Protein AF-A0AAW4BL07-F1 (afdb_monomer_lite)

Radius of gyration: 27.29 Å; chains: 1; bounding box: 85×37×65 Å

Secondary structure (DSSP, 8-state):
-HHHHHHHHSS----GGGS--TTS-HHHHHHS-HHHHHTS-GGG-SS-SSEEEEEE--HHHHHHHHHHHHHHHIIIIIHHHHHHHHHHHHHHSTTTTTTTHHHHHHHIIIIIHHHHHHHHHHHHHHTTSS---TTTS-EEEEEEETTTTEEEEE-TTS-EEEEEE----------

pLDDT: mean 76.85, std 15.96, range [34.69, 96.38]

Structure (mmCIF, N/CA/C/O backbone):
data_AF-A0AAW4BL07-F1
#
_entry.id   AF-A0AAW4BL07-F1
#
loop_
_atom_site.group_PDB
_atom_site.id
_atom_site.type_symbol
_atom_site.label_atom_id
_atom_site.label_alt_id
_atom_site.label_comp_id
_atom_site.label_asym_id
_atom_site.label_entity_id
_atom_site.label_seq_id
_atom_site.pdbx_PDB_ins_code
_atom_site.Cartn_x
_atom_site.Cartn_y
_atom_site.Cartn_z
_atom_site.occupancy
_atom_site.B_iso_or_equiv
_atom_site.auth_seq_id
_atom_site.auth_comp_id
_atom_site.auth_asym_id
_atom_site.auth_atom_id
_atom_site.pdbx_PDB_model_num
ATOM 1 N N . ALA A 1 1 ? -59.805 -0.398 6.694 1.00 49.31 1 ALA A N 1
ATOM 2 C CA . ALA A 1 1 ? -59.066 0.537 7.578 1.00 49.31 1 ALA A CA 1
ATOM 3 C C . ALA A 1 1 ? -57.984 -0.134 8.448 1.00 49.31 1 ALA A C 1
ATOM 5 O O . ALA A 1 1 ? -56.933 0.465 8.636 1.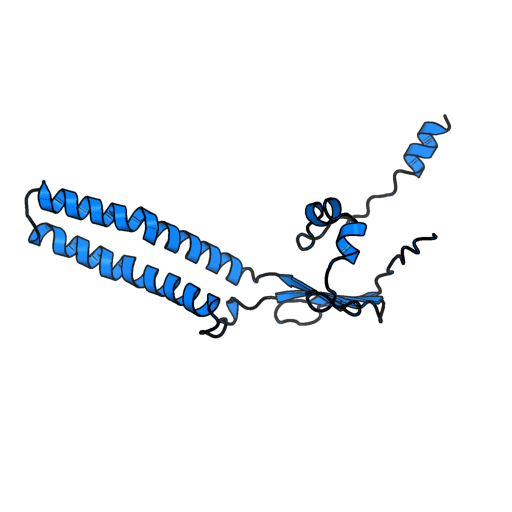00 49.31 1 ALA A O 1
ATOM 6 N N . GLN A 1 2 ? -58.172 -1.371 8.937 1.00 50.84 2 GLN A N 1
ATOM 7 C CA . GLN A 1 2 ? -57.217 -2.046 9.844 1.00 50.84 2 GLN A CA 1
ATOM 8 C C . GLN A 1 2 ? -55.817 -2.323 9.249 1.00 50.84 2 GLN A C 1
ATOM 10 O O . GLN A 1 2 ? -54.833 -2.326 9.982 1.00 50.84 2 GLN A O 1
ATOM 15 N N . GLY A 1 3 ? -55.691 -2.494 7.927 1.00 63.78 3 GLY A N 1
ATOM 16 C CA . GLY A 1 3 ? -54.396 -2.748 7.277 1.00 63.78 3 GLY A CA 1
ATOM 17 C C . GLY A 1 3 ? -53.457 -1.536 7.218 1.00 63.78 3 GLY A C 1
ATOM 18 O O . GLY A 1 3 ? -52.245 -1.703 7.289 1.00 63.78 3 GLY A O 1
ATOM 19 N N . PHE A 1 4 ? -53.995 -0.314 7.133 1.00 69.25 4 PHE A N 1
ATOM 20 C CA . PHE A 1 4 ? -53.183 0.907 7.050 1.00 69.25 4 PHE A CA 1
ATOM 21 C C . PHE A 1 4 ? -52.610 1.288 8.418 1.00 69.25 4 PHE A C 1
ATOM 23 O O . PHE A 1 4 ? -51.409 1.502 8.542 1.00 69.25 4 PHE A O 1
ATOM 30 N N . LEU A 1 5 ? -53.447 1.257 9.461 1.00 61.22 5 LEU A N 1
ATOM 31 C CA . LEU A 1 5 ? -53.020 1.471 10.847 1.00 61.22 5 LEU A CA 1
ATOM 32 C C . LEU A 1 5 ? -51.989 0.434 11.291 1.00 61.22 5 LEU A C 1
ATOM 34 O O . LEU A 1 5 ? -50.969 0.806 11.860 1.00 61.22 5 LEU A O 1
ATOM 38 N N . ARG A 1 6 ? -52.187 -0.848 10.948 1.00 56.72 6 ARG A N 1
ATOM 39 C CA . ARG A 1 6 ? -51.202 -1.897 11.240 1.00 56.72 6 ARG A CA 1
ATOM 40 C C . ARG A 1 6 ? -49.870 -1.636 10.537 1.00 56.72 6 ARG A C 1
ATOM 42 O O . ARG A 1 6 ? -48.842 -1.774 11.176 1.00 56.72 6 ARG A O 1
ATOM 49 N N . ARG A 1 7 ? -49.879 -1.185 9.275 1.00 56.66 7 ARG A N 1
ATOM 50 C CA . ARG A 1 7 ? -48.668 -0.889 8.483 1.00 56.66 7 ARG A CA 1
ATOM 51 C C . ARG A 1 7 ? -47.911 0.355 8.961 1.00 56.66 7 ARG A C 1
ATOM 53 O O . ARG A 1 7 ? -46.697 0.413 8.790 1.00 56.66 7 ARG A O 1
ATOM 60 N N . VAL A 1 8 ? -48.613 1.326 9.546 1.00 60.56 8 VAL A N 1
ATOM 61 C CA . VAL A 1 8 ? -48.024 2.513 10.190 1.00 60.56 8 VAL A CA 1
ATOM 62 C C . VAL A 1 8 ? -47.471 2.160 11.574 1.00 60.56 8 VAL A C 1
ATOM 64 O O . VAL A 1 8 ? -46.362 2.571 11.890 1.00 60.56 8 VAL A O 1
ATOM 67 N N . LEU A 1 9 ? -48.175 1.329 12.350 1.00 59.66 9 LEU A N 1
ATOM 68 C CA . LEU A 1 9 ? -47.729 0.848 13.666 1.00 59.66 9 LEU A CA 1
ATOM 69 C C . LEU A 1 9 ? -46.548 -0.133 13.581 1.00 59.66 9 LEU A C 1
ATOM 71 O O . LEU A 1 9 ? -45.680 -0.114 14.445 1.00 59.66 9 LEU A O 1
ATOM 75 N N . THR A 1 10 ? -46.469 -0.962 12.534 1.00 53.03 10 THR A N 1
ATOM 76 C CA . THR A 1 10 ? -45.312 -1.847 12.285 1.00 53.03 10 THR A CA 1
ATOM 77 C C . THR A 1 10 ? -44.161 -1.150 11.569 1.00 53.03 10 THR A C 1
ATOM 79 O O . THR A 1 10 ? -43.091 -1.740 11.430 1.00 53.03 10 THR A O 1
ATOM 82 N N . LYS A 1 11 ? -44.345 0.087 11.087 1.00 49.84 11 LYS A N 1
ATOM 83 C CA . LYS A 1 11 ? -43.234 0.904 10.588 1.00 49.84 11 LYS A CA 1
ATOM 84 C C . LYS A 1 11 ? -42.496 1.463 11.803 1.00 49.84 11 LYS A C 1
ATOM 86 O O . LYS A 1 11 ? -42.641 2.627 12.163 1.00 49.84 11 LYS A O 1
ATOM 91 N N . GLY A 1 12 ? -41.742 0.583 12.460 1.00 55.00 12 GLY A N 1
ATOM 92 C CA . GLY A 1 12 ? -40.836 0.956 13.534 1.00 55.00 12 GLY A CA 1
ATOM 93 C C . GLY A 1 12 ? -39.956 2.115 13.078 1.00 55.00 12 GLY A C 1
ATOM 94 O O . GLY A 1 12 ? -39.506 2.158 11.928 1.00 55.00 12 GLY A O 1
ATOM 95 N N . GLN A 1 13 ? -39.759 3.087 13.965 1.00 49.84 13 GLN A N 1
ATOM 96 C CA . GLN A 1 13 ? -38.826 4.173 13.720 1.00 49.84 13 GLN A CA 1
ATOM 97 C C . GLN A 1 13 ? -37.448 3.550 13.491 1.00 49.84 13 GLN A C 1
ATOM 99 O O . GLN A 1 13 ? -36.905 2.890 14.374 1.00 49.84 13 GLN A O 1
ATOM 104 N N . VAL A 1 14 ? -36.899 3.718 12.285 1.00 49.03 14 VAL A N 1
ATOM 105 C CA . VAL A 1 14 ? -35.514 3.330 12.023 1.00 49.03 14 VAL A CA 1
ATOM 106 C C . VAL A 1 14 ? -34.665 4.308 12.805 1.00 49.03 14 VAL A C 1
ATOM 108 O O . VAL A 1 14 ? -34.575 5.490 12.464 1.00 49.03 14 VAL A O 1
ATOM 111 N N . PHE A 1 15 ? -34.115 3.830 13.908 1.00 45.19 15 PHE A N 1
ATOM 112 C CA . PHE A 1 15 ? -33.282 4.659 14.739 1.00 45.19 15 PHE A CA 1
ATOM 113 C C . PHE A 1 15 ? -32.023 5.074 13.960 1.00 45.19 15 PHE A C 1
ATOM 115 O O . PHE A 1 15 ? -31.497 4.315 13.145 1.00 45.19 15 PHE A O 1
ATOM 122 N N . PRO A 1 16 ? -31.485 6.279 14.194 1.00 44.44 16 PRO A N 1
ATOM 123 C CA . PRO A 1 16 ? -30.295 6.751 13.485 1.00 44.44 16 PRO A CA 1
ATOM 124 C C . PRO A 1 16 ? -29.053 5.873 13.733 1.00 44.44 16 PRO A C 1
ATOM 126 O O . PRO A 1 16 ? -28.113 5.904 12.943 1.00 44.44 16 PRO A O 1
ATOM 129 N N . PHE A 1 17 ? -29.070 5.052 14.788 1.00 47.78 17 PHE A N 1
ATOM 130 C CA . PHE A 1 17 ? -28.050 4.055 15.117 1.00 47.78 17 PHE A CA 1
ATOM 131 C C . PHE A 1 17 ? -28.234 2.698 14.413 1.00 47.78 17 PHE A C 1
ATOM 133 O O . PHE A 1 17 ? -27.407 1.811 14.580 1.00 47.78 17 PHE A O 1
ATOM 140 N N . THR A 1 18 ? -29.276 2.522 13.593 1.00 43.69 18 THR A N 1
ATOM 141 C CA . THR A 1 18 ? -29.490 1.302 12.790 1.00 43.69 18 THR A CA 1
ATOM 142 C C . THR A 1 18 ? -28.662 1.293 11.496 1.00 43.69 18 THR A C 1
ATOM 144 O O . THR A 1 18 ? -28.687 0.317 10.748 1.00 43.69 18 THR A O 1
ATOM 147 N N . LYS A 1 19 ? -27.908 2.362 11.198 1.00 48.00 19 LYS A N 1
ATOM 148 C CA . LYS A 1 19 ? -26.919 2.321 10.115 1.00 48.00 19 LYS A CA 1
ATOM 149 C C . LYS A 1 19 ? -25.791 1.384 10.528 1.00 48.00 19 LYS A C 1
ATOM 151 O O . LYS A 1 19 ? -25.047 1.687 11.456 1.00 48.00 19 LYS A O 1
ATOM 156 N N . ALA A 1 20 ? -25.678 0.260 9.823 1.00 51.69 20 ALA A N 1
ATOM 157 C CA . ALA A 1 20 ? -24.537 -0.627 9.960 1.00 51.69 20 ALA A CA 1
ATOM 158 C C . ALA A 1 20 ? -23.250 0.181 9.787 1.00 51.69 20 ALA A C 1
ATOM 160 O O . ALA A 1 20 ? -23.104 0.958 8.840 1.00 51.69 20 ALA A O 1
ATOM 161 N N . ASN A 1 21 ? -22.359 0.033 10.759 1.00 53.25 21 ASN A N 1
ATOM 162 C CA . ASN A 1 21 ? -21.046 0.643 10.716 1.00 53.25 21 ASN A CA 1
ATOM 163 C C . ASN A 1 21 ? -20.250 -0.008 9.571 1.00 53.25 21 ASN A C 1
ATOM 165 O O . ASN A 1 21 ? -20.433 -1.196 9.302 1.00 53.25 21 ASN A O 1
ATOM 169 N N . GLU A 1 22 ? -19.360 0.739 8.913 1.00 58.47 22 GLU A N 1
ATOM 170 C CA . GLU A 1 22 ? -18.568 0.269 7.751 1.00 58.47 22 GLU A CA 1
ATOM 171 C C . GLU A 1 22 ? -17.699 -0.972 8.050 1.00 58.47 22 GLU A C 1
ATOM 173 O O . GLU A 1 22 ? -17.099 -1.558 7.155 1.00 58.47 22 GLU A O 1
ATOM 178 N N . THR A 1 23 ? -17.625 -1.373 9.318 1.00 58.78 23 THR A N 1
ATOM 179 C CA . THR A 1 23 ? -16.810 -2.468 9.839 1.00 58.78 23 THR A CA 1
ATOM 180 C C . THR A 1 23 ? 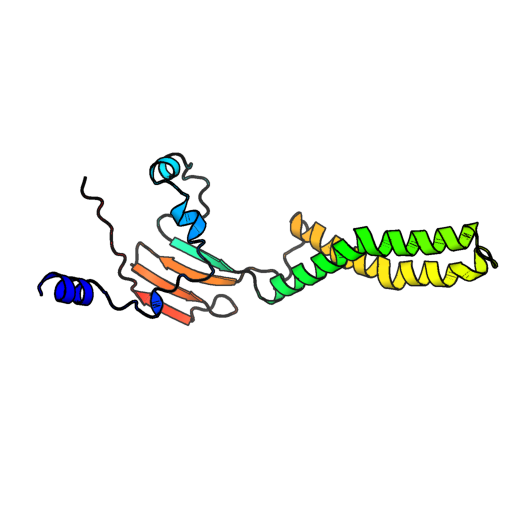-17.444 -3.851 9.692 1.00 58.78 23 THR A C 1
ATOM 182 O O . THR A 1 23 ? -16.715 -4.835 9.774 1.00 58.78 23 THR A O 1
ATOM 185 N N . ILE A 1 24 ? -18.764 -3.958 9.486 1.00 61.72 24 ILE A N 1
ATOM 186 C CA . ILE A 1 24 ? -19.458 -5.251 9.349 1.00 61.72 24 ILE A CA 1
ATOM 187 C C . ILE A 1 24 ? -20.086 -5.340 7.959 1.00 61.72 24 ILE A C 1
ATOM 189 O O . ILE A 1 24 ? -21.000 -4.586 7.616 1.00 61.72 24 ILE A O 1
ATOM 193 N N . SER A 1 25 ? -19.619 -6.293 7.154 1.00 56.78 25 SER A N 1
ATOM 194 C CA . SER A 1 25 ? -20.178 -6.563 5.834 1.00 56.78 25 SER A CA 1
ATOM 195 C C . SER A 1 25 ? -21.561 -7.210 5.959 1.00 56.78 25 SER A C 1
ATOM 197 O O . SER A 1 25 ? -21.708 -8.419 6.120 1.00 56.78 25 SER A O 1
ATOM 199 N N . LEU A 1 26 ? -22.610 -6.396 5.819 1.00 63.31 26 LEU A N 1
ATOM 200 C CA . LEU A 1 26 ? -23.998 -6.879 5.774 1.00 63.31 26 LEU A CA 1
ATOM 201 C C . LEU A 1 26 ? -24.252 -7.889 4.644 1.00 63.31 26 LEU A C 1
ATOM 203 O O . LEU A 1 26 ? -25.147 -8.718 4.764 1.00 63.31 26 LEU A O 1
ATOM 207 N N . ALA A 1 27 ? -23.490 -7.805 3.548 1.00 61.44 27 ALA A N 1
ATOM 208 C CA . ALA A 1 27 ? -23.560 -8.767 2.450 1.00 61.44 27 ALA A CA 1
ATOM 209 C C . ALA A 1 27 ? -23.099 -10.156 2.904 1.00 61.44 27 ALA A C 1
ATOM 211 O O . ALA A 1 27 ? -23.827 -11.125 2.732 1.00 61.44 27 ALA A O 1
ATOM 212 N N . LEU A 1 28 ? -21.959 -10.222 3.597 1.00 64.44 28 LEU A N 1
ATOM 213 C CA . LEU A 1 28 ? -21.436 -11.472 4.136 1.00 64.44 28 LEU A CA 1
ATOM 214 C C . LEU A 1 28 ? -22.410 -12.051 5.166 1.00 64.44 28 LEU A C 1
ATOM 216 O O . LEU A 1 28 ? -22.786 -13.205 5.065 1.00 64.44 28 LEU A O 1
ATOM 220 N N . ALA A 1 29 ? -22.926 -11.223 6.079 1.00 65.88 29 ALA A N 1
ATOM 221 C CA . ALA A 1 29 ? -23.919 -11.659 7.063 1.00 65.88 29 ALA A CA 1
ATOM 222 C C . ALA A 1 29 ? -25.235 -12.174 6.442 1.00 65.88 29 ALA A C 1
ATOM 224 O O . ALA A 1 29 ? -25.944 -12.944 7.081 1.00 65.88 29 ALA A O 1
ATOM 225 N N . ARG A 1 30 ? -25.584 -11.745 5.221 1.00 65.75 30 ARG A N 1
ATOM 226 C CA . ARG A 1 30 ? -26.751 -12.257 4.481 1.00 65.75 30 ARG A CA 1
ATOM 227 C C . ARG A 1 30 ? -26.471 -13.552 3.733 1.00 65.75 30 ARG A C 1
ATOM 229 O O . ARG A 1 30 ? -27.397 -14.330 3.540 1.00 65.75 30 ARG A O 1
ATOM 236 N N . GLU A 1 31 ? -25.247 -13.728 3.255 1.00 71.69 31 GLU A N 1
ATOM 237 C CA . GLU A 1 31 ? -24.840 -14.883 2.453 1.00 71.69 31 GLU A CA 1
ATOM 238 C C . GLU A 1 31 ? -24.446 -16.082 3.322 1.00 71.69 31 GLU A C 1
ATOM 240 O O . GLU A 1 31 ? -24.556 -17.221 2.871 1.00 71.69 31 GLU A O 1
ATOM 245 N N . THR A 1 32 ? -24.029 -15.855 4.572 1.00 67.44 32 THR A N 1
ATOM 246 C CA . THR A 1 32 ? -23.693 -16.942 5.494 1.00 67.44 32 THR A CA 1
ATOM 247 C C . THR A 1 32 ? -24.958 -17.619 6.018 1.00 67.44 32 THR A C 1
ATOM 249 O O . THR A 1 32 ? -25.694 -17.065 6.835 1.00 67.44 32 THR A O 1
ATOM 252 N N . GLU A 1 33 ? -25.199 -18.850 5.573 1.00 73.62 33 GLU A N 1
ATOM 253 C CA . GLU A 1 33 ? -26.284 -19.677 6.093 1.00 73.62 33 GLU A CA 1
ATOM 254 C C . GLU A 1 33 ? -25.958 -20.154 7.529 1.00 73.62 33 GLU A C 1
ATOM 256 O O . GLU A 1 33 ? -24.820 -20.561 7.790 1.00 73.62 33 GLU A O 1
ATOM 261 N N . PRO A 1 34 ? -26.916 -20.148 8.481 1.00 63.31 34 PRO A N 1
ATOM 262 C CA . PRO A 1 34 ? -26.655 -20.541 9.872 1.00 63.31 34 PRO A CA 1
ATOM 263 C C . PRO A 1 34 ? -26.074 -21.956 10.029 1.00 63.31 34 PRO A C 1
ATOM 265 O O . PRO A 1 34 ? -25.274 -22.211 10.928 1.00 63.31 34 PRO A O 1
ATOM 268 N N . SER A 1 35 ? -26.445 -22.869 9.129 1.00 69.69 35 SER A N 1
ATOM 269 C CA . SER A 1 35 ? -25.937 -24.244 9.056 1.00 69.69 35 SER A CA 1
ATOM 270 C C . SER A 1 35 ? -24.451 -24.301 8.692 1.00 69.69 35 SER A C 1
ATOM 272 O O . SER A 1 35 ? -23.702 -25.086 9.272 1.00 69.69 35 SER A O 1
ATOM 274 N N . ALA A 1 36 ? -23.997 -23.430 7.787 1.00 68.12 36 ALA A N 1
ATOM 275 C CA . ALA A 1 36 ? -22.591 -23.328 7.413 1.00 68.12 36 ALA A CA 1
ATOM 276 C C . ALA A 1 36 ? -21.737 -22.847 8.595 1.00 68.12 36 ALA A C 1
ATOM 278 O O . ALA A 1 36 ? -20.591 -23.271 8.736 1.00 68.12 36 ALA A O 1
ATOM 279 N N . MET A 1 37 ? -22.309 -22.034 9.489 1.00 63.69 37 MET A N 1
ATOM 280 C CA . MET A 1 37 ? -21.614 -21.479 10.653 1.00 63.69 37 MET A CA 1
ATOM 281 C C . MET A 1 37 ? -21.210 -22.552 11.682 1.00 63.69 37 MET A C 1
ATOM 283 O O . MET A 1 37 ? -20.149 -22.438 12.287 1.00 63.69 37 MET A O 1
ATOM 287 N N . GLN A 1 38 ? -21.986 -23.636 11.812 1.00 64.56 38 GLN A N 1
ATOM 288 C CA . GLN A 1 38 ? -21.665 -24.771 12.696 1.00 64.56 38 GLN A CA 1
ATOM 289 C C . GLN A 1 38 ? -20.447 -25.579 12.231 1.00 64.56 38 GLN A C 1
ATOM 291 O O . GLN A 1 38 ? -19.809 -26.252 13.035 1.00 64.56 38 GLN A O 1
ATOM 296 N N . SER A 1 39 ? -20.122 -25.521 10.936 1.00 65.12 39 SER A N 1
ATOM 297 C CA . SER A 1 39 ? -18.970 -26.228 10.366 1.00 65.12 39 SER A CA 1
ATOM 298 C C . SER A 1 39 ? -17.642 -25.486 10.559 1.00 65.12 39 SER A C 1
ATOM 300 O O . SER A 1 39 ? -16.579 -26.050 10.291 1.00 65.12 39 SER A O 1
ATOM 302 N N . TYR A 1 40 ? -17.682 -24.230 11.026 1.00 63.50 40 TYR A N 1
ATOM 303 C CA . TYR A 1 40 ? -16.472 -23.464 11.296 1.00 63.50 40 TYR A CA 1
ATOM 304 C C . TYR A 1 40 ? -15.809 -23.955 12.576 1.00 63.50 40 TYR A C 1
ATOM 306 O O . TYR A 1 40 ? -16.408 -23.996 13.647 1.00 63.50 40 TYR A O 1
ATOM 314 N N . ASN A 1 41 ? -14.532 -24.299 12.450 1.00 61.81 41 ASN A N 1
ATOM 315 C CA . ASN A 1 41 ? -13.719 -24.720 13.573 1.00 61.81 41 ASN A CA 1
ATOM 316 C C . ASN A 1 41 ? -13.489 -23.526 14.517 1.00 61.81 41 ASN A C 1
ATOM 318 O O . ASN A 1 41 ? -12.848 -22.546 14.121 1.00 61.81 41 ASN A O 1
ATOM 322 N N . GLN A 1 42 ? -14.036 -23.603 15.735 1.00 62.44 42 GLN A N 1
ATOM 323 C CA . GLN A 1 42 ? -14.007 -22.512 16.718 1.00 62.44 42 GLN A CA 1
ATOM 324 C C . GLN A 1 42 ? -12.582 -22.073 17.078 1.00 62.44 42 GLN A C 1
ATOM 326 O O . GLN A 1 42 ? -12.358 -20.893 17.337 1.00 62.44 42 GLN A O 1
ATOM 331 N N . ASP A 1 43 ? -11.611 -22.981 16.983 1.00 57.88 43 ASP A N 1
ATOM 332 C CA . ASP A 1 43 ? -10.211 -22.730 17.343 1.00 57.88 43 ASP A CA 1
ATOM 333 C C . ASP A 1 43 ? -9.496 -21.718 16.422 1.00 57.88 43 ASP A C 1
ATOM 335 O O . ASP A 1 43 ? -8.432 -21.211 16.771 1.00 57.88 43 ASP A O 1
ATOM 339 N N . ASN A 1 44 ? -10.063 -21.401 15.249 1.00 54.31 44 ASN A N 1
ATOM 340 C CA . ASN A 1 44 ? -9.483 -20.471 14.266 1.00 54.31 44 ASN A CA 1
ATOM 341 C C . ASN A 1 44 ? -10.327 -19.206 14.041 1.00 54.31 44 ASN A C 1
ATOM 343 O O . ASN A 1 44 ? -10.155 -18.508 13.034 1.00 54.31 44 ASN A O 1
ATOM 347 N N . LEU A 1 45 ? -11.264 -18.899 14.938 1.00 61.66 45 LEU A N 1
ATOM 348 C CA . LEU A 1 45 ? -12.062 -17.683 14.828 1.00 61.66 45 LEU A CA 1
ATOM 349 C C . LEU A 1 45 ? -11.256 -16.470 15.318 1.00 61.66 45 LEU A C 1
ATOM 351 O O . LEU A 1 45 ? -10.649 -16.475 16.381 1.00 61.66 45 LEU A O 1
ATOM 355 N N . PHE A 1 46 ? -11.279 -15.388 14.534 1.00 55.06 46 PHE A N 1
ATOM 356 C CA . PHE A 1 46 ? -10.678 -14.095 14.900 1.00 55.06 46 PHE A CA 1
ATOM 357 C C . PHE A 1 46 ? -11.439 -13.357 16.021 1.00 55.06 46 PHE A C 1
ATOM 359 O O . PHE A 1 46 ? -11.045 -12.256 16.408 1.00 55.06 46 PHE A O 1
ATOM 366 N N . TRP A 1 47 ? -12.545 -13.924 16.502 1.00 61.16 47 TRP A N 1
ATOM 367 C CA . TRP A 1 47 ? -13.418 -13.371 17.530 1.00 61.16 47 TRP A CA 1
ATOM 368 C C . TRP A 1 47 ? -13.677 -14.437 18.597 1.00 61.16 47 TRP A C 1
ATOM 370 O O . TRP A 1 47 ? -13.904 -15.598 18.262 1.00 61.16 47 TRP A O 1
ATOM 380 N N . ASP A 1 48 ? -13.617 -14.032 19.865 1.00 68.31 48 ASP A N 1
ATOM 381 C CA . ASP A 1 48 ? -13.988 -14.864 21.011 1.00 68.31 48 ASP A CA 1
ATOM 382 C C . ASP A 1 48 ? -15.467 -14.592 21.343 1.00 68.31 48 ASP A C 1
ATOM 384 O O . ASP A 1 48 ? -16.013 -13.523 21.057 1.00 68.31 48 ASP A O 1
ATOM 388 N N . GLU A 1 49 ? -16.133 -15.554 21.966 1.00 67.00 49 GLU A N 1
ATOM 389 C CA . GLU A 1 49 ? -17.504 -15.415 22.451 1.00 67.00 49 GLU A CA 1
ATOM 390 C C . GLU A 1 49 ? -17.608 -14.393 23.599 1.00 67.00 49 GLU A C 1
ATOM 392 O O . GLU A 1 49 ? -18.686 -13.869 23.890 1.00 67.00 49 GLU A O 1
ATOM 397 N N . LYS A 1 50 ? -16.477 -14.079 24.242 1.00 71.69 50 LYS A N 1
ATOM 398 C CA . LYS A 1 50 ? -16.383 -13.098 25.331 1.00 71.69 50 LYS A CA 1
ATOM 399 C C . LYS A 1 50 ? -16.247 -11.665 24.833 1.00 71.69 50 LYS A C 1
ATOM 401 O O . LYS A 1 50 ? -16.918 -10.778 25.370 1.00 71.69 50 LYS A O 1
ATOM 406 N N . ASP A 1 51 ? -15.375 -11.427 23.857 1.00 73.94 51 ASP A N 1
ATOM 407 C CA . ASP A 1 51 ? -15.070 -10.094 23.356 1.00 73.94 51 ASP A CA 1
ATOM 408 C C . ASP A 1 51 ? -14.919 -10.028 21.830 1.00 73.94 51 ASP A C 1
ATOM 410 O O . ASP A 1 51 ? -14.135 -10.737 21.201 1.00 73.94 51 ASP A O 1
ATOM 414 N N . LEU A 1 52 ? -15.643 -9.082 21.226 1.00 78.75 52 LEU A N 1
ATOM 415 C CA . LEU A 1 52 ? -15.514 -8.744 19.814 1.00 78.75 52 LEU A CA 1
ATOM 416 C C . LEU A 1 52 ? -14.741 -7.436 19.677 1.00 78.75 52 LEU A C 1
ATOM 418 O O . LEU A 1 52 ? -15.279 -6.347 19.900 1.00 78.75 52 LEU A O 1
ATOM 422 N N . ASN A 1 53 ? -13.479 -7.534 19.265 1.00 79.62 53 ASN A N 1
ATOM 423 C CA . ASN A 1 53 ? -12.637 -6.375 18.997 1.00 79.62 53 ASN A CA 1
ATOM 424 C C . ASN A 1 53 ? -12.682 -6.017 17.511 1.00 79.62 53 ASN A C 1
ATOM 426 O O . ASN A 1 53 ? -12.239 -6.781 16.658 1.00 79.62 53 ASN A O 1
ATOM 430 N N . SER A 1 54 ? -13.181 -4.822 17.198 1.00 79.44 54 SER A N 1
ATOM 431 C CA . SER A 1 54 ? -13.146 -4.292 15.840 1.00 79.44 54 SER A CA 1
ATOM 432 C C . SER A 1 54 ? -11.963 -3.352 15.670 1.00 79.44 54 SER A C 1
ATOM 434 O O . SER A 1 54 ? -11.828 -2.338 16.370 1.00 79.44 54 SER A O 1
ATOM 436 N N . GLU A 1 55 ? -11.106 -3.681 14.712 1.00 79.31 55 GLU A N 1
ATOM 437 C CA . GLU A 1 55 ? -9.950 -2.881 14.339 1.00 79.31 55 GLU A CA 1
ATOM 438 C C . GLU A 1 55 ? -10.104 -2.346 12.921 1.00 79.31 55 GLU A C 1
ATOM 440 O O . GLU A 1 55 ? -10.550 -3.042 12.013 1.00 79.31 55 GLU A O 1
ATOM 445 N N . ALA A 1 56 ? -9.711 -1.091 12.730 1.00 78.56 56 ALA A N 1
ATOM 446 C CA . ALA A 1 56 ? -9.646 -0.478 11.418 1.00 78.56 56 ALA A CA 1
ATOM 447 C C . ALA A 1 56 ? -8.220 -0.031 11.126 1.00 78.56 56 ALA A C 1
ATOM 449 O O . ALA A 1 56 ? -7.459 0.380 12.010 1.00 78.56 56 ALA A O 1
ATOM 450 N N . LEU A 1 57 ? -7.875 -0.069 9.846 1.00 77.75 57 LEU A N 1
ATOM 451 C CA . LEU A 1 57 ? -6.658 0.542 9.346 1.00 77.75 57 LEU A CA 1
ATOM 452 C C . LEU A 1 57 ? -6.664 2.042 9.667 1.00 77.75 57 LEU A C 1
ATOM 454 O O . LEU A 1 57 ? -7.656 2.747 9.478 1.00 77.75 57 LEU A O 1
ATOM 458 N N . SER A 1 58 ? -5.536 2.543 10.165 1.00 82.25 58 SER A N 1
ATOM 459 C CA . SER A 1 58 ? -5.327 3.980 10.341 1.00 82.25 58 SER A CA 1
ATOM 460 C C . SER A 1 58 ? -5.428 4.686 8.984 1.00 82.25 58 SER A C 1
ATOM 462 O O . SER A 1 58 ? -4.940 4.159 7.985 1.00 82.25 58 SER A O 1
ATOM 464 N N . GLY A 1 59 ? -5.963 5.910 8.929 1.00 81.88 59 GLY A N 1
ATOM 465 C CA . GLY A 1 59 ? -5.990 6.688 7.679 1.00 81.88 59 GLY A CA 1
ATOM 466 C C . GLY A 1 59 ? -4.599 6.856 7.043 1.00 81.88 59 GLY A C 1
ATOM 467 O O . GLY A 1 59 ? -4.462 6.834 5.825 1.00 81.88 59 GLY A O 1
ATOM 468 N N . TRP A 1 60 ? -3.539 6.904 7.861 1.00 83.94 60 TRP A N 1
ATOM 469 C CA . TRP A 1 60 ? -2.150 6.903 7.381 1.00 83.94 60 TRP A CA 1
ATOM 470 C C . TRP A 1 60 ? -1.744 5.597 6.697 1.00 83.94 60 TRP A C 1
ATOM 472 O O . TRP A 1 60 ? -1.017 5.624 5.709 1.00 83.94 60 TRP A O 1
ATOM 482 N N . SER A 1 61 ? -2.223 4.459 7.201 1.00 85.81 61 SER A N 1
ATOM 483 C CA . SER A 1 61 ? -1.971 3.157 6.582 1.00 85.81 61 SER A CA 1
ATOM 484 C C . SER A 1 61 ? -2.719 3.010 5.257 1.00 85.81 61 SER A C 1
ATOM 486 O O . SER A 1 61 ? -2.134 2.552 4.283 1.00 85.81 61 SER A O 1
ATOM 488 N N . GLN A 1 62 ? -3.959 3.505 5.175 1.00 87.50 62 GLN A N 1
ATOM 489 C CA . GLN A 1 62 ? -4.713 3.558 3.919 1.00 87.50 62 GLN A CA 1
ATOM 490 C C . GLN A 1 62 ? -3.991 4.421 2.876 1.00 87.50 62 GLN A C 1
ATOM 492 O O . GLN A 1 62 ? -3.764 3.970 1.756 1.00 87.50 62 GLN A O 1
ATOM 497 N N . PHE A 1 63 ? -3.557 5.627 3.259 1.00 90.00 63 PHE A N 1
ATOM 498 C CA . PHE A 1 63 ? -2.781 6.511 2.386 1.00 90.00 63 PHE A CA 1
ATOM 499 C C . PHE A 1 63 ? -1.473 5.861 1.914 1.00 90.00 63 PHE A C 1
ATOM 501 O O . PHE A 1 63 ? -1.153 5.893 0.726 1.00 90.00 63 PHE A O 1
ATOM 508 N N . TYR A 1 64 ? -0.746 5.206 2.822 1.00 90.62 64 TYR A N 1
ATOM 509 C CA . TYR A 1 64 ? 0.460 4.457 2.477 1.00 90.62 64 TYR A CA 1
ATOM 510 C C . TYR A 1 64 ? 0.181 3.348 1.452 1.00 90.62 64 TYR A C 1
ATOM 512 O O . TYR A 1 64 ? 0.906 3.241 0.463 1.00 90.62 64 TYR A O 1
ATOM 520 N N . PHE A 1 65 ? -0.882 2.557 1.630 1.00 90.56 65 PHE A N 1
ATOM 521 C CA . PHE A 1 65 ? -1.238 1.505 0.674 1.00 90.56 65 PHE A CA 1
ATOM 522 C C . PHE A 1 65 ? -1.619 2.057 -0.703 1.00 90.56 65 PHE A C 1
ATOM 524 O O . PHE A 1 65 ? -1.273 1.436 -1.708 1.00 90.56 65 PHE A O 1
ATOM 531 N N . ILE A 1 66 ? -2.251 3.234 -0.774 1.00 94.12 66 ILE A N 1
ATOM 532 C CA . ILE A 1 66 ? -2.514 3.920 -2.049 1.00 94.12 66 ILE A CA 1
ATOM 533 C C . ILE A 1 66 ? -1.194 4.274 -2.744 1.00 94.12 66 ILE A C 1
ATOM 535 O O . ILE A 1 66 ? -1.018 3.932 -3.915 1.00 94.12 66 ILE A O 1
ATOM 539 N N . ILE A 1 67 ? -0.240 4.884 -2.028 1.00 94.31 67 ILE A N 1
ATOM 540 C CA . ILE A 1 67 ? 1.088 5.208 -2.580 1.00 94.31 67 ILE A CA 1
ATOM 541 C C . ILE A 1 67 ? 1.783 3.940 -3.082 1.00 94.31 67 ILE A C 1
ATOM 543 O O . ILE A 1 67 ? 2.263 3.909 -4.213 1.00 94.31 67 ILE A O 1
ATOM 547 N N . VAL A 1 68 ? 1.815 2.878 -2.276 1.00 95.12 68 VAL A N 1
ATOM 548 C CA . VAL A 1 68 ? 2.417 1.594 -2.668 1.00 95.12 68 VAL A CA 1
ATOM 549 C C . VAL A 1 68 ? 1.738 1.023 -3.913 1.00 95.12 68 VAL A C 1
ATOM 551 O O . VAL A 1 68 ? 2.423 0.518 -4.802 1.00 95.12 68 VAL A O 1
ATOM 554 N N . GLY A 1 69 ? 0.410 1.119 -4.008 1.00 95.12 69 GLY A N 1
ATOM 555 C CA . GLY A 1 69 ? -0.351 0.713 -5.188 1.00 95.12 69 GLY A CA 1
ATOM 556 C C . GLY A 1 69 ? 0.079 1.478 -6.441 1.00 95.12 69 GLY A C 1
ATOM 557 O O . GLY A 1 69 ? 0.402 0.859 -7.456 1.00 95.12 69 GLY A O 1
ATOM 558 N N . MET A 1 70 ? 0.171 2.807 -6.358 1.00 95.81 70 MET A N 1
ATOM 559 C CA . MET A 1 70 ? 0.636 3.660 -7.461 1.00 95.81 70 MET A CA 1
ATOM 560 C C . MET A 1 70 ? 2.086 3.367 -7.859 1.00 95.81 70 MET A C 1
ATOM 562 O O . MET A 1 70 ? 2.408 3.312 -9.049 1.00 95.81 70 MET A O 1
ATOM 566 N N . VAL A 1 71 ? 2.957 3.134 -6.876 1.00 96.38 71 VAL A N 1
ATOM 567 C CA . VAL A 1 71 ? 4.354 2.749 -7.099 1.00 96.38 71 VAL A CA 1
ATOM 568 C C . VAL A 1 71 ? 4.424 1.399 -7.806 1.00 96.38 71 VAL A C 1
ATOM 570 O O . VAL A 1 71 ? 5.141 1.270 -8.792 1.00 96.38 71 VAL A O 1
ATOM 573 N N . LYS A 1 72 ? 3.641 0.406 -7.375 1.00 95.69 72 LYS A N 1
ATOM 574 C CA . LYS A 1 72 ? 3.590 -0.914 -8.017 1.00 95.69 72 LYS A CA 1
ATOM 575 C C . LYS A 1 72 ? 3.145 -0.811 -9.477 1.00 95.69 72 LYS A C 1
ATOM 577 O O . LYS A 1 72 ? 3.773 -1.418 -10.339 1.00 95.69 72 LYS A O 1
ATOM 582 N N . VAL A 1 73 ? 2.095 -0.037 -9.763 1.00 95.50 73 VAL A N 1
ATOM 583 C CA . VAL A 1 73 ? 1.638 0.204 -11.144 1.00 95.50 73 VAL A CA 1
ATOM 584 C C . VAL A 1 73 ? 2.732 0.890 -11.955 1.00 95.50 73 VAL A C 1
ATOM 586 O O . VAL A 1 73 ? 3.032 0.461 -13.067 1.00 95.50 73 VAL A O 1
ATOM 589 N N . SER A 1 74 ? 3.382 1.902 -11.384 1.00 94.62 74 SER A N 1
ATOM 590 C CA . SER A 1 74 ? 4.492 2.586 -12.043 1.00 94.62 74 SER A CA 1
ATOM 591 C C . SER A 1 74 ? 5.645 1.632 -12.362 1.00 94.62 74 SER A C 1
ATOM 593 O O . SER A 1 74 ? 6.105 1.610 -13.497 1.00 94.62 74 SER A O 1
ATOM 595 N N . LEU A 1 75 ? 6.069 0.796 -11.410 1.00 94.94 75 LEU A N 1
ATOM 596 C CA . LEU A 1 75 ? 7.159 -0.170 -11.587 1.00 94.94 75 LEU A CA 1
ATOM 597 C C . LEU A 1 75 ? 6.846 -1.259 -12.625 1.00 94.94 75 LEU A C 1
ATOM 599 O O . LEU A 1 75 ? 7.755 -1.701 -13.318 1.00 94.94 75 LEU A O 1
ATOM 603 N N . ILE A 1 76 ? 5.592 -1.711 -12.717 1.00 94.62 76 ILE A N 1
ATOM 604 C CA . ILE A 1 76 ? 5.199 -2.827 -13.596 1.00 94.62 76 ILE A CA 1
ATOM 605 C C . ILE A 1 76 ? 4.820 -2.349 -15.002 1.00 94.62 76 ILE A C 1
ATOM 607 O O . ILE A 1 76 ? 5.040 -3.076 -15.965 1.00 94.62 76 ILE A O 1
ATOM 611 N N . LEU A 1 77 ? 4.243 -1.153 -15.136 1.00 94.38 77 LEU A N 1
ATOM 612 C CA . LEU A 1 77 ? 3.689 -0.669 -16.405 1.00 94.38 77 LEU A CA 1
ATOM 613 C C . LEU A 1 77 ? 4.459 0.536 -16.947 1.00 94.38 77 LEU A C 1
ATOM 615 O O . LEU A 1 77 ? 4.988 0.482 -18.054 1.00 94.38 77 LEU A O 1
ATOM 619 N N . VAL A 1 78 ? 4.541 1.621 -16.174 1.00 93.69 78 VAL A N 1
ATOM 620 C CA . VAL A 1 78 ? 5.095 2.902 -16.655 1.00 93.69 78 VAL A CA 1
ATOM 621 C C . VAL A 1 78 ? 6.595 2.796 -16.908 1.00 93.69 78 VAL A C 1
ATOM 623 O O . VAL A 1 78 ? 7.101 3.269 -17.921 1.00 93.69 78 VAL A O 1
ATOM 626 N N . LEU A 1 79 ? 7.313 2.168 -15.986 1.00 94.31 79 LEU A N 1
ATOM 627 C CA . LEU A 1 79 ? 8.766 2.150 -15.961 1.00 94.31 79 LEU A CA 1
ATOM 628 C C . LEU A 1 79 ? 9.357 1.231 -17.051 1.00 94.31 79 LEU A C 1
ATOM 630 O O . LEU A 1 79 ? 10.257 1.681 -17.763 1.00 94.31 79 LEU A O 1
ATOM 634 N N . PRO A 1 80 ? 8.815 0.020 -17.302 1.00 94.81 80 PRO A N 1
ATOM 635 C CA . PRO A 1 80 ? 9.201 -0.779 -18.463 1.00 94.81 80 PRO A CA 1
ATOM 636 C C . PRO A 1 80 ? 8.893 -0.076 -19.784 1.00 94.81 80 PRO A C 1
ATOM 638 O O . PRO A 1 80 ? 9.713 -0.127 -20.695 1.00 94.81 80 PRO A O 1
ATOM 641 N N . LEU A 1 81 ? 7.762 0.634 -19.881 1.00 95.25 81 LEU A N 1
ATOM 642 C CA . LEU A 1 81 ? 7.417 1.409 -21.074 1.00 95.25 81 LEU A CA 1
ATOM 643 C C . LEU A 1 81 ? 8.397 2.572 -21.294 1.00 95.25 81 LEU A C 1
ATOM 645 O O . LEU A 1 81 ? 8.853 2.785 -22.415 1.00 95.25 81 LEU A O 1
ATOM 649 N N . ALA A 1 82 ? 8.788 3.281 -20.234 1.00 93.75 82 ALA A N 1
ATOM 650 C CA . ALA A 1 82 ? 9.787 4.344 -20.309 1.00 93.75 82 ALA A CA 1
ATOM 651 C C . ALA A 1 82 ? 11.154 3.815 -20.777 1.00 93.75 82 ALA A C 1
ATOM 653 O O . ALA A 1 82 ? 11.746 4.380 -21.699 1.00 93.75 82 ALA A O 1
ATOM 654 N N . TYR A 1 83 ? 11.632 2.699 -20.216 1.00 94.44 83 TYR A N 1
ATOM 655 C CA . TYR A 1 83 ? 12.864 2.069 -20.700 1.00 94.44 83 TYR A CA 1
ATOM 656 C C . TYR A 1 83 ? 12.729 1.567 -22.133 1.00 94.44 83 TYR A C 1
ATOM 658 O O . TYR A 1 83 ? 13.651 1.745 -22.924 1.00 94.44 83 TYR A O 1
ATOM 666 N N . PHE A 1 84 ? 11.584 0.995 -22.500 1.00 95.00 84 PHE A N 1
ATOM 667 C CA . PHE A 1 84 ? 11.325 0.548 -23.863 1.00 95.00 84 PHE A CA 1
ATOM 668 C C . PHE A 1 84 ? 11.433 1.697 -24.874 1.00 95.00 84 PHE A C 1
ATOM 670 O O . PHE A 1 84 ? 12.074 1.534 -25.908 1.00 95.00 84 PHE A O 1
ATOM 677 N N . LEU A 1 85 ? 10.910 2.886 -24.556 1.00 93.12 85 LEU A N 1
ATOM 678 C CA . LEU A 1 85 ? 11.071 4.079 -25.396 1.00 93.12 85 LEU A CA 1
ATOM 679 C C . LEU A 1 85 ? 12.535 4.533 -25.502 1.00 93.12 85 LEU A C 1
ATOM 681 O O . LEU A 1 85 ? 12.986 4.900 -26.589 1.00 93.12 85 LEU A O 1
ATOM 685 N N . ILE A 1 86 ? 13.298 4.470 -24.404 1.00 92.81 86 ILE A N 1
ATOM 686 C CA . ILE A 1 86 ? 14.743 4.754 -24.417 1.00 92.81 86 ILE A CA 1
ATOM 687 C C . ILE A 1 86 ? 15.471 3.761 -25.336 1.00 92.81 86 ILE A C 1
ATOM 689 O O . ILE A 1 86 ? 16.308 4.180 -26.138 1.00 92.81 86 ILE A O 1
ATOM 693 N N . PHE A 1 87 ? 15.124 2.471 -25.273 1.00 92.62 87 PHE A N 1
ATOM 694 C CA . PHE A 1 87 ? 15.709 1.423 -26.115 1.00 92.62 87 PHE A CA 1
ATOM 695 C C . PHE A 1 87 ? 15.319 1.545 -27.590 1.00 92.62 87 PHE A C 1
ATOM 697 O O . PHE A 1 87 ? 16.198 1.444 -28.444 1.00 92.62 87 PHE A O 1
ATOM 704 N N . ILE A 1 88 ? 14.050 1.824 -27.911 1.00 93.12 88 ILE A N 1
ATOM 705 C CA . ILE A 1 88 ? 13.620 2.140 -29.287 1.00 93.12 88 ILE A CA 1
ATOM 706 C C . ILE A 1 88 ? 14.458 3.287 -29.817 1.00 93.12 88 ILE A C 1
ATOM 708 O O . ILE A 1 88 ? 15.028 3.210 -30.904 1.00 93.12 88 ILE A O 1
ATOM 712 N N . GLY A 1 89 ? 14.560 4.347 -29.023 1.00 90.06 89 GLY A N 1
ATOM 713 C CA . GLY A 1 89 ? 15.392 5.462 -29.380 1.00 90.06 89 GLY A CA 1
ATOM 714 C C . GLY A 1 89 ? 16.833 5.021 -29.654 1.00 90.06 89 GLY A C 1
ATOM 715 O O . GLY A 1 89 ? 17.437 5.499 -30.614 1.00 90.06 89 GLY A O 1
ATOM 716 N N . LEU A 1 90 ? 17.414 4.172 -28.804 1.00 91.38 90 LEU A N 1
ATOM 717 C CA . LEU A 1 90 ? 18.809 3.738 -28.926 1.00 91.38 90 LEU A CA 1
ATOM 718 C C . LEU A 1 90 ? 19.072 3.012 -30.248 1.00 91.38 90 LEU A C 1
ATOM 720 O O . LEU A 1 90 ? 20.129 3.212 -30.836 1.00 91.38 90 LEU A O 1
ATOM 724 N N . ILE A 1 91 ? 18.106 2.219 -30.710 1.00 90.88 91 ILE A N 1
ATOM 725 C CA . ILE A 1 91 ? 18.211 1.424 -31.938 1.00 90.88 91 ILE A CA 1
ATOM 726 C C . ILE A 1 91 ? 17.925 2.269 -33.187 1.00 90.88 91 ILE A C 1
ATOM 728 O O . ILE A 1 91 ? 18.627 2.138 -34.185 1.00 90.88 91 ILE A O 1
ATOM 732 N N . PHE A 1 92 ? 16.904 3.130 -33.145 1.00 91.38 92 PHE A N 1
ATOM 733 C CA . PHE A 1 92 ? 16.373 3.808 -34.338 1.00 91.38 92 PHE A CA 1
ATOM 734 C C . PHE A 1 92 ? 16.665 5.315 -34.409 1.00 91.38 92 PHE A C 1
ATOM 736 O O . PHE A 1 92 ? 16.403 5.943 -35.432 1.00 91.38 92 PHE A O 1
ATOM 743 N N . GLY A 1 93 ? 17.165 5.927 -33.336 1.00 84.44 93 GLY A N 1
ATOM 744 C CA . GLY A 1 93 ? 17.390 7.370 -33.244 1.00 84.44 93 GLY A CA 1
ATOM 745 C C . GLY A 1 93 ? 18.852 7.787 -33.420 1.00 84.44 93 GLY A C 1
ATOM 746 O O . GLY A 1 93 ? 19.780 7.036 -33.134 1.00 84.44 93 GLY A O 1
ATOM 747 N N . SER A 1 94 ? 19.061 9.040 -33.823 1.00 82.94 94 SER A N 1
ATOM 748 C CA . SER A 1 94 ? 20.386 9.660 -33.916 1.00 82.94 94 SER A CA 1
ATOM 749 C C . SER A 1 94 ? 20.976 9.963 -32.532 1.00 82.94 94 SER A C 1
ATOM 751 O O . SER A 1 94 ? 20.254 10.393 -31.634 1.00 82.94 94 SER A O 1
ATOM 753 N N . GLY A 1 95 ? 22.291 9.790 -32.362 1.00 81.81 95 GLY A N 1
ATOM 754 C CA . GLY A 1 95 ? 23.021 10.176 -31.141 1.00 81.81 95 GLY A CA 1
ATOM 755 C C . GLY A 1 95 ? 23.421 9.026 -30.207 1.00 81.81 95 GLY A C 1
ATOM 756 O O . GLY A 1 95 ? 24.201 9.247 -29.284 1.00 81.81 95 GLY A O 1
ATOM 757 N N . GLY A 1 96 ? 22.956 7.796 -30.456 1.00 87.50 96 GLY A N 1
ATOM 758 C CA . GLY A 1 96 ? 23.428 6.597 -29.750 1.00 87.50 96 GLY A CA 1
ATOM 759 C C . GLY A 1 96 ? 23.275 6.659 -28.222 1.00 87.50 96 GLY A C 1
ATOM 760 O O . GLY A 1 96 ? 22.314 7.225 -27.699 1.00 87.50 96 GLY A O 1
ATOM 761 N N . TRP A 1 97 ? 24.212 6.037 -27.497 1.00 89.81 97 TRP A N 1
ATOM 762 C CA . TRP A 1 97 ? 24.185 5.967 -26.029 1.00 89.81 97 TRP A CA 1
ATOM 763 C C . TRP A 1 97 ? 24.495 7.306 -25.354 1.00 89.81 97 TRP A C 1
ATOM 765 O O . TRP A 1 97 ? 23.863 7.638 -24.356 1.00 89.81 97 TRP A O 1
ATOM 775 N N . SER A 1 98 ? 25.422 8.101 -25.897 1.00 89.38 98 SER A N 1
ATOM 776 C CA . SER A 1 98 ? 25.827 9.379 -25.292 1.00 89.38 98 SER A CA 1
ATOM 777 C C . SER A 1 98 ? 24.667 10.369 -25.179 1.00 89.38 98 SER A C 1
ATOM 779 O O . SER A 1 98 ? 24.594 11.097 -24.197 1.00 89.38 98 SER A O 1
ATOM 781 N N . ALA A 1 99 ? 23.728 10.348 -26.129 1.00 89.12 99 ALA A N 1
ATOM 782 C CA . ALA A 1 99 ? 22.537 11.195 -26.099 1.00 89.12 99 ALA A CA 1
ATOM 783 C C . ALA A 1 99 ? 21.448 10.723 -25.114 1.00 89.12 99 ALA A C 1
ATOM 785 O O . ALA A 1 99 ? 20.512 11.470 -24.843 1.00 89.12 99 ALA A O 1
ATOM 786 N N . ARG A 1 100 ? 21.515 9.483 -24.607 1.00 90.19 100 ARG A N 1
ATOM 787 C CA . ARG A 1 100 ? 20.461 8.891 -23.756 1.00 90.19 100 ARG A CA 1
ATOM 788 C C . ARG A 1 100 ? 20.912 8.452 -22.378 1.00 90.19 100 ARG A C 1
ATOM 790 O O . ARG A 1 100 ? 20.058 8.197 -21.530 1.00 90.19 100 ARG 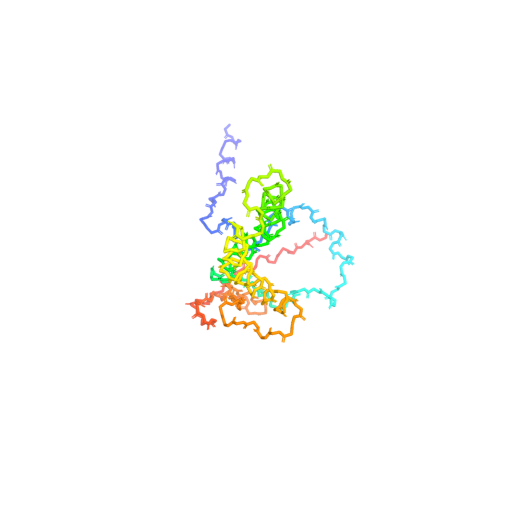A O 1
ATOM 797 N N . SER A 1 101 ? 22.215 8.360 -22.153 1.00 92.75 101 SER A N 1
ATOM 798 C CA . SER A 1 101 ? 22.794 7.949 -20.878 1.00 92.75 101 SER A CA 1
ATOM 799 C C . SER A 1 101 ? 22.283 8.825 -19.735 1.00 92.75 101 SER A C 1
ATOM 801 O O . SER A 1 101 ? 21.825 8.290 -18.730 1.00 92.75 101 SER A O 1
ATOM 803 N N . GLU A 1 102 ? 22.250 10.148 -19.908 1.00 92.94 102 GLU A N 1
ATOM 804 C CA . GLU A 1 102 ? 21.733 11.082 -18.902 1.00 92.94 102 GLU A CA 1
ATOM 805 C C . GLU A 1 102 ? 20.270 10.788 -18.541 1.00 92.94 102 GLU A C 1
ATOM 807 O O . GLU A 1 102 ? 19.936 10.648 -17.365 1.00 92.94 102 GLU A O 1
ATOM 812 N N . THR A 1 103 ? 19.400 10.603 -19.539 1.00 92.12 103 THR A N 1
ATOM 813 C CA . THR A 1 103 ? 17.986 10.267 -19.312 1.00 92.12 103 THR A CA 1
ATOM 814 C C . THR A 1 103 ? 17.829 8.910 -18.629 1.00 92.12 103 THR A C 1
ATOM 816 O O . THR A 1 103 ? 17.018 8.770 -17.714 1.00 92.12 103 THR A O 1
ATOM 819 N N . PHE A 1 104 ? 18.615 7.912 -19.039 1.00 94.50 104 PHE A N 1
ATOM 820 C CA . PHE A 1 104 ? 18.597 6.580 -18.441 1.00 94.50 104 PHE A CA 1
ATOM 821 C C . PHE A 1 104 ? 19.018 6.620 -16.967 1.00 94.50 104 PHE A C 1
ATOM 823 O O . PHE A 1 104 ? 18.308 6.093 -16.107 1.00 94.50 104 PHE A O 1
ATOM 830 N N . TYR A 1 105 ? 20.139 7.274 -16.653 1.00 94.31 105 TYR A N 1
ATOM 831 C CA . TYR A 1 105 ? 20.621 7.399 -15.278 1.00 94.31 105 TYR A CA 1
ATOM 832 C C . TYR A 1 105 ? 19.684 8.255 -14.428 1.00 94.31 105 TYR A C 1
ATOM 834 O O . TYR A 1 105 ? 19.407 7.885 -13.287 1.00 94.31 105 TYR A O 1
ATOM 842 N N . GLY A 1 106 ? 19.128 9.330 -14.989 1.00 94.25 106 GLY A N 1
ATOM 843 C CA . GLY A 1 106 ? 18.135 10.161 -14.317 1.00 94.25 106 GLY A CA 1
ATOM 844 C C . GLY A 1 106 ? 16.884 9.366 -13.931 1.00 94.25 106 GLY A C 1
ATOM 845 O O . GLY A 1 106 ? 16.479 9.364 -12.769 1.00 94.25 106 GLY A O 1
ATOM 846 N N . LEU A 1 107 ? 16.318 8.606 -14.873 1.00 94.50 107 LEU A N 1
ATOM 847 C CA . LEU A 1 107 ? 15.176 7.717 -14.628 1.00 94.50 107 LEU A CA 1
ATOM 848 C C . LEU A 1 107 ? 15.511 6.611 -13.611 1.00 94.50 107 LEU A C 1
ATOM 850 O O . LEU A 1 107 ? 14.704 6.282 -12.737 1.00 94.50 107 LEU A O 1
ATOM 854 N N . THR A 1 108 ? 16.709 6.036 -13.690 1.00 94.00 108 THR A N 1
ATOM 855 C CA . THR A 1 108 ? 17.130 4.963 -12.779 1.00 94.00 108 THR A CA 1
ATOM 856 C C . THR A 1 108 ? 17.281 5.481 -11.348 1.00 94.00 108 THR A C 1
ATOM 858 O O . THR A 1 108 ? 16.704 4.917 -10.417 1.00 94.00 108 THR A O 1
ATOM 861 N N . LEU A 1 109 ? 18.014 6.579 -11.159 1.00 94.38 109 LEU A N 1
ATOM 862 C CA . LEU A 1 109 ? 18.373 7.082 -9.833 1.00 94.38 109 LEU A CA 1
ATOM 863 C C . LEU A 1 109 ? 17.239 7.856 -9.163 1.00 94.38 109 LEU A C 1
ATOM 865 O O . LEU A 1 109 ? 17.000 7.670 -7.972 1.00 94.38 109 LEU A O 1
ATOM 869 N N . TYR A 1 110 ? 16.521 8.702 -9.902 1.00 93.19 110 TYR A N 1
ATOM 870 C CA . TYR A 1 110 ? 15.529 9.597 -9.298 1.00 93.19 110 TYR A CA 1
ATOM 871 C C . TYR A 1 110 ? 14.110 9.039 -9.293 1.00 93.19 110 TYR A C 1
ATOM 873 O O . TYR A 1 110 ? 13.272 9.537 -8.546 1.00 93.19 110 TYR A O 1
ATOM 881 N N . ILE A 1 111 ? 13.822 8.009 -10.094 1.00 92.94 111 ILE A N 1
ATOM 882 C CA . ILE A 1 111 ? 12.476 7.423 -10.178 1.00 92.94 111 ILE A CA 1
ATOM 883 C C . ILE A 1 111 ? 12.510 5.956 -9.757 1.00 92.94 111 ILE A C 1
ATOM 885 O O . ILE A 1 111 ? 11.830 5.569 -8.807 1.00 92.94 111 ILE A O 1
ATOM 889 N N . THR A 1 112 ? 13.330 5.135 -10.416 1.00 94.19 112 THR A N 1
ATOM 890 C CA . THR A 1 112 ? 13.338 3.682 -10.171 1.00 94.19 112 THR A CA 1
ATOM 891 C C . THR A 1 112 ? 13.786 3.358 -8.750 1.00 94.19 112 THR A C 1
ATOM 893 O O . THR A 1 112 ? 13.104 2.620 -8.041 1.00 94.19 112 THR A O 1
ATOM 896 N N . PHE A 1 113 ? 14.901 3.938 -8.306 1.00 94.62 113 PHE A N 1
ATOM 897 C CA . PHE A 1 113 ? 15.453 3.691 -6.977 1.00 94.62 113 PHE A CA 1
ATOM 898 C C . PHE A 1 113 ? 14.487 4.042 -5.825 1.00 94.62 113 PHE A C 1
ATOM 900 O O . PHE A 1 113 ? 14.200 3.150 -5.024 1.00 94.62 113 PHE A O 1
ATOM 907 N N . PRO A 1 114 ? 13.905 5.257 -5.724 1.00 94.94 114 PRO A N 1
ATOM 908 C CA . PRO A 1 114 ? 12.962 5.556 -4.644 1.00 94.94 114 PRO A CA 1
ATOM 909 C C . PRO A 1 114 ? 11.697 4.691 -4.702 1.00 94.94 114 PRO A C 1
ATOM 911 O O . PRO A 1 114 ? 11.179 4.288 -3.659 1.00 94.94 114 PRO A O 1
ATOM 914 N N . PHE A 1 115 ? 11.214 4.340 -5.896 1.00 95.56 115 PHE A N 1
ATOM 915 C CA . PHE A 1 115 ? 10.053 3.457 -6.040 1.00 95.56 115 PHE A CA 1
ATOM 916 C C . PHE A 1 115 ? 10.359 2.035 -5.562 1.00 95.56 115 PHE A C 1
ATOM 918 O O . PHE A 1 115 ? 9.541 1.430 -4.864 1.00 95.56 115 PHE A O 1
ATOM 925 N N . LEU A 1 116 ? 11.555 1.523 -5.858 1.00 95.06 116 LEU A N 1
ATOM 926 C CA . LEU A 1 116 ? 12.027 0.245 -5.329 1.00 95.06 116 LEU A CA 1
ATOM 927 C C . LEU A 1 116 ? 12.177 0.273 -3.807 1.00 95.06 116 LEU A C 1
ATOM 929 O O . LEU A 1 116 ? 11.806 -0.705 -3.164 1.00 95.06 116 LEU A O 1
ATOM 933 N N . LEU A 1 117 ? 12.645 1.375 -3.214 1.00 94.12 117 LEU A N 1
ATOM 934 C CA . LEU A 1 117 ? 12.717 1.506 -1.755 1.00 94.12 117 LEU A CA 1
ATOM 935 C C . LEU A 1 117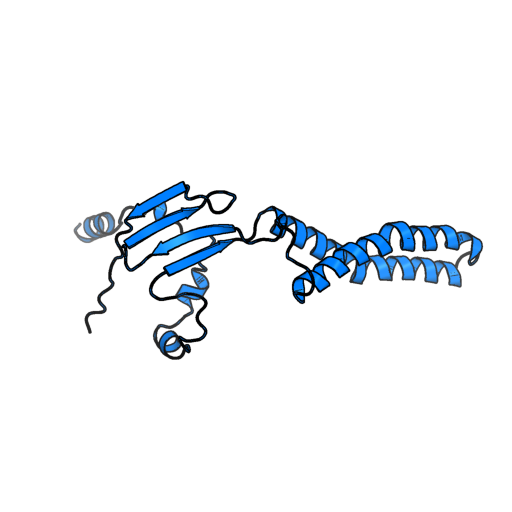 ? 11.328 1.444 -1.106 1.00 94.12 117 LEU A C 1
ATOM 937 O O . LEU A 1 117 ? 11.130 0.696 -0.148 1.00 94.12 117 LEU A O 1
ATOM 941 N N . ILE A 1 118 ? 10.347 2.178 -1.645 1.00 93.19 118 ILE A N 1
ATOM 942 C CA . ILE A 1 118 ? 8.970 2.181 -1.122 1.00 93.19 118 ILE A CA 1
ATOM 943 C C . ILE A 1 118 ? 8.339 0.788 -1.246 1.00 93.19 118 ILE A C 1
ATOM 945 O O . ILE A 1 118 ? 7.747 0.280 -0.288 1.00 93.19 118 ILE A O 1
ATOM 949 N N . TYR A 1 119 ? 8.472 0.157 -2.415 1.00 94.50 119 TYR A N 1
ATOM 950 C CA . TYR A 1 119 ? 7.905 -1.167 -2.666 1.00 94.50 119 TYR A CA 1
ATOM 951 C C . TYR A 1 119 ? 8.618 -2.270 -1.870 1.00 94.50 119 TYR A C 1
ATOM 953 O O . TYR A 1 119 ? 7.968 -3.162 -1.320 1.00 94.50 119 TYR A O 1
ATOM 961 N N . GLY A 1 120 ? 9.943 -2.185 -1.754 1.00 92.94 120 GLY A N 1
ATOM 962 C CA . GLY A 1 120 ? 10.763 -3.083 -0.947 1.00 92.94 120 GLY A CA 1
ATOM 963 C C . GLY A 1 120 ? 10.393 -3.011 0.531 1.00 92.94 120 GLY A C 1
ATOM 964 O O . GLY A 1 120 ? 10.150 -4.047 1.148 1.00 92.94 120 GLY A O 1
ATOM 965 N N . HIS A 1 121 ? 10.231 -1.802 1.078 1.00 91.19 121 HIS A N 1
ATOM 966 C CA . HIS A 1 121 ? 9.728 -1.613 2.439 1.00 91.19 121 HIS A CA 1
ATOM 967 C C . HIS A 1 121 ? 8.362 -2.287 2.635 1.00 91.19 121 HIS A C 1
ATOM 969 O O . HIS A 1 121 ? 8.174 -3.032 3.596 1.00 91.19 121 HIS A O 1
ATOM 975 N N . PHE A 1 122 ? 7.418 -2.093 1.707 1.00 91.25 122 PHE A N 1
ATOM 976 C CA . PHE A 1 122 ? 6.106 -2.745 1.775 1.00 91.25 122 PHE A CA 1
ATOM 977 C C . PHE A 1 122 ? 6.211 -4.277 1.797 1.00 91.25 122 PHE A C 1
ATOM 979 O O . PHE A 1 122 ? 5.537 -4.933 2.595 1.00 91.25 122 PHE A O 1
ATOM 986 N N . LYS A 1 123 ? 7.066 -4.857 0.947 1.00 91.12 123 LYS A N 1
ATOM 987 C CA . LYS A 1 123 ? 7.299 -6.307 0.901 1.00 91.12 123 LYS A CA 1
ATOM 988 C C . LYS A 1 123 ? 7.885 -6.840 2.205 1.00 91.12 123 LYS A C 1
ATOM 990 O O . LYS A 1 123 ? 7.420 -7.871 2.684 1.00 91.12 123 LYS A O 1
ATOM 995 N N . LEU A 1 124 ? 8.844 -6.131 2.794 1.00 90.06 124 LEU A N 1
ATOM 996 C CA . LEU A 1 124 ? 9.459 -6.522 4.062 1.00 90.06 124 LEU A CA 1
ATOM 997 C C . LEU A 1 124 ? 8.475 -6.453 5.234 1.00 90.06 124 LEU A C 1
ATOM 999 O O . LEU A 1 124 ? 8.445 -7.367 6.056 1.00 90.06 124 LEU A O 1
ATOM 1003 N N . VAL A 1 125 ? 7.637 -5.412 5.287 1.00 87.12 125 VAL A N 1
ATOM 1004 C CA . VAL A 1 125 ? 6.565 -5.304 6.291 1.00 87.12 125 VAL A CA 1
ATOM 1005 C C . VAL A 1 125 ? 5.540 -6.424 6.114 1.00 87.12 125 VAL A C 1
ATOM 1007 O O . VAL A 1 125 ? 5.150 -7.056 7.089 1.00 87.12 125 VAL A O 1
ATOM 1010 N N . SER A 1 126 ? 5.139 -6.719 4.875 1.00 84.69 126 SER A N 1
ATOM 1011 C CA . SER A 1 126 ? 4.163 -7.782 4.584 1.00 84.69 126 SER A CA 1
ATOM 1012 C C . SER A 1 126 ? 4.682 -9.181 4.931 1.00 84.69 126 SER A C 1
ATOM 1014 O O . SER A 1 126 ? 3.895 -10.058 5.265 1.00 84.69 126 SER A O 1
ATOM 1016 N N . ALA A 1 127 ? 5.999 -9.392 4.861 1.00 84.81 127 ALA A N 1
ATOM 1017 C CA . ALA A 1 127 ? 6.655 -10.637 5.256 1.00 84.81 127 ALA A CA 1
ATOM 1018 C C . ALA A 1 127 ? 6.928 -10.732 6.772 1.00 84.81 127 ALA A C 1
ATOM 1020 O O . ALA A 1 127 ? 7.466 -11.732 7.235 1.00 84.81 127 ALA A O 1
ATOM 1021 N N . GLY A 1 128 ? 6.597 -9.695 7.550 1.00 81.19 128 GLY A N 1
ATOM 1022 C CA . GLY A 1 128 ? 6.832 -9.655 8.995 1.00 81.19 128 GLY A CA 1
ATOM 1023 C C . GLY A 1 128 ? 8.293 -9.433 9.406 1.00 81.19 128 GLY A C 1
ATOM 1024 O O . GLY A 1 128 ? 8.601 -9.478 10.592 1.00 81.19 128 GLY A O 1
ATOM 1025 N N . HIS A 1 129 ? 9.201 -9.167 8.459 1.00 77.50 129 HIS A N 1
ATOM 1026 C CA . HIS A 1 129 ? 10.627 -8.949 8.739 1.00 77.50 129 HIS A CA 1
ATOM 1027 C C . HIS A 1 129 ? 10.938 -7.550 9.284 1.00 77.50 129 HIS A C 1
ATOM 1029 O O . HIS A 1 129 ? 11.989 -7.337 9.884 1.00 77.50 129 HIS A O 1
ATOM 1035 N N . LEU A 1 130 ? 10.041 -6.587 9.069 1.00 73.25 130 LEU A N 1
ATOM 1036 C CA . LEU A 1 130 ? 10.161 -5.222 9.571 1.00 73.25 130 LEU A CA 1
ATOM 1037 C C . LEU A 1 130 ? 8.997 -4.920 10.509 1.00 73.25 130 LEU A C 1
ATOM 1039 O O . LEU A 1 130 ? 7.840 -5.192 10.188 1.00 73.25 130 LEU A O 1
ATOM 1043 N N . PHE A 1 131 ? 9.314 -4.335 11.665 1.00 67.75 131 PHE A N 1
ATOM 1044 C CA . PHE A 1 131 ? 8.308 -3.849 12.602 1.00 67.75 131 PHE A CA 1
ATOM 1045 C C . PHE A 1 131 ? 7.358 -2.901 11.867 1.00 67.75 131 PHE A C 1
ATOM 1047 O O . PHE A 1 131 ? 7.823 -1.968 11.206 1.00 67.75 131 PHE A O 1
ATOM 1054 N N . LEU A 1 132 ? 6.038 -3.123 11.983 1.00 65.75 132 LEU A N 1
ATOM 1055 C CA . LEU A 1 132 ? 5.060 -2.183 11.441 1.00 65.75 132 LEU A CA 1
ATOM 1056 C C . LEU A 1 132 ? 5.375 -0.812 12.025 1.00 65.75 132 LEU A C 1
ATOM 1058 O O . LEU A 1 132 ? 5.209 -0.579 13.228 1.00 65.75 132 LEU A O 1
ATOM 1062 N N . ALA A 1 133 ? 5.823 0.094 11.158 1.00 69.62 133 ALA A N 1
ATOM 1063 C CA . ALA A 1 133 ? 6.049 1.467 11.543 1.00 69.62 133 ALA A CA 1
ATOM 1064 C C . ALA A 1 133 ? 4.795 1.986 12.272 1.00 69.62 133 ALA A C 1
ATOM 1066 O O . ALA A 1 133 ? 3.681 1.593 11.913 1.00 69.62 133 ALA A O 1
ATOM 1067 N N . PRO A 1 134 ? 4.921 2.850 13.295 1.00 67.81 134 PRO A N 1
ATOM 1068 C CA . PRO A 1 134 ? 3.792 3.228 14.151 1.00 67.81 134 PRO A CA 1
ATOM 1069 C C . PRO A 1 134 ? 2.548 3.729 13.398 1.00 67.81 134 PRO A C 1
ATOM 1071 O O . PRO A 1 134 ? 1.438 3.632 13.914 1.00 67.81 134 PRO A O 1
ATOM 1074 N N . PHE A 1 135 ? 2.722 4.236 12.173 1.00 72.19 135 PHE A N 1
ATOM 1075 C CA . PHE A 1 135 ? 1.646 4.690 11.292 1.00 72.19 135 PHE A CA 1
ATOM 1076 C C . PHE A 1 135 ? 0.862 3.566 10.585 1.00 72.19 135 PHE A C 1
ATOM 1078 O O . PHE A 1 135 ? -0.257 3.817 10.136 1.00 72.19 135 PHE A O 1
ATOM 1085 N N . LEU A 1 136 ? 1.418 2.351 10.499 1.00 73.75 136 LEU A N 1
ATOM 1086 C CA . LEU A 1 136 ? 0.792 1.154 9.919 1.00 73.75 136 LEU A CA 1
ATOM 1087 C C . LEU A 1 136 ? 0.014 0.318 10.935 1.00 73.75 136 LEU A C 1
ATOM 1089 O O . LEU A 1 136 ? -0.688 -0.610 10.545 1.00 73.75 136 LEU A O 1
ATOM 1093 N N . LYS A 1 137 ? 0.120 0.635 12.229 1.00 75.56 137 LYS A N 1
ATOM 1094 C CA . LYS A 1 137 ? -0.634 -0.071 13.264 1.00 75.56 137 LYS A CA 1
ATOM 1095 C C . LYS A 1 137 ? -2.134 0.137 13.066 1.00 75.56 137 LYS A C 1
ATOM 1097 O O . LYS A 1 137 ? -2.594 1.262 12.836 1.00 75.56 137 LYS A O 1
ATOM 1102 N N . SER A 1 138 ? -2.882 -0.956 13.180 1.00 74.50 138 SER A N 1
ATOM 1103 C CA . SER A 1 138 ? -4.334 -0.913 13.270 1.00 74.50 138 SER A CA 1
ATOM 1104 C C . SER A 1 138 ? -4.747 -0.088 14.489 1.00 74.50 138 SER A C 1
ATOM 1106 O O . SER A 1 138 ? -4.040 0.015 15.498 1.00 74.50 138 SER A O 1
ATOM 1108 N N . LYS A 1 139 ? -5.892 0.572 14.369 1.00 78.56 139 LYS A N 1
ATOM 1109 C CA . LYS A 1 139 ? -6.508 1.321 15.453 1.00 78.56 139 LYS A CA 1
ATOM 1110 C C . LYS A 1 139 ? -7.775 0.583 15.859 1.00 78.56 139 LYS A C 1
ATOM 1112 O O . LYS A 1 139 ? -8.649 0.362 15.020 1.00 78.56 139 LYS A O 1
ATOM 1117 N N . ARG A 1 140 ? -7.914 0.277 17.149 1.00 81.19 140 ARG A N 1
ATOM 1118 C CA . ARG A 1 140 ? -9.168 -0.259 17.681 1.00 81.19 140 ARG A CA 1
ATOM 1119 C C . ARG A 1 140 ? -10.265 0.798 17.544 1.00 81.19 140 ARG A C 1
ATOM 1121 O O . ARG A 1 140 ? -10.045 1.969 17.870 1.00 81.19 140 ARG A O 1
ATOM 1128 N N . VAL A 1 141 ? -11.413 0.411 17.001 1.00 82.69 141 VAL A N 1
ATOM 1129 C CA . VAL A 1 141 ? -12.563 1.304 16.787 1.00 82.69 141 VAL A CA 1
ATOM 1130 C C . VAL A 1 141 ? -13.557 1.120 17.921 1.00 82.69 141 VAL A C 1
ATOM 1132 O O . VAL A 1 141 ? -13.904 2.089 18.599 1.00 82.69 141 VAL A O 1
ATOM 1135 N N . TYR A 1 142 ? -13.953 -0.126 18.165 1.00 83.06 142 TYR A N 1
ATOM 1136 C CA . TYR A 1 142 ? -14.808 -0.510 19.277 1.00 83.06 142 TYR A CA 1
ATOM 1137 C C . TYR A 1 142 ? -14.464 -1.913 19.780 1.00 83.06 142 TYR A C 1
ATOM 1139 O O . TYR A 1 142 ? -13.865 -2.712 19.060 1.00 83.06 142 TYR A O 1
ATOM 1147 N N . SER A 1 143 ? -14.842 -2.188 21.021 1.00 85.06 143 SER A N 1
ATOM 1148 C CA . SER A 1 143 ? -14.855 -3.519 21.622 1.00 85.06 143 SER A CA 1
ATOM 1149 C C . SER A 1 143 ? -16.238 -3.757 22.212 1.00 85.06 143 SER A C 1
ATOM 1151 O O . SER A 1 143 ? -16.785 -2.861 22.861 1.00 85.06 143 SER A O 1
ATOM 1153 N N . LEU A 1 144 ? -16.808 -4.924 21.940 1.00 82.81 144 LEU A N 1
ATOM 1154 C CA . LEU A 1 144 ? -18.024 -5.408 22.584 1.00 82.81 144 LEU A CA 1
ATOM 1155 C C . LEU A 1 144 ? -17.614 -6.491 23.569 1.00 82.81 144 LEU A C 1
ATOM 1157 O O . LEU A 1 144 ? -16.906 -7.413 23.179 1.00 82.81 144 LEU A O 1
ATOM 1161 N N . ASN A 1 145 ? -18.053 -6.387 24.816 1.00 83.44 145 ASN A N 1
ATOM 1162 C CA . ASN A 1 145 ? -17.854 -7.429 25.812 1.00 83.44 145 ASN A CA 1
ATOM 1163 C C . ASN A 1 145 ? -19.210 -8.023 26.181 1.00 83.44 145 ASN A C 1
ATOM 1165 O O . ASN A 1 145 ? -20.061 -7.333 26.747 1.00 83.44 145 ASN A O 1
ATOM 1169 N N . ARG A 1 146 ? -19.385 -9.306 25.871 1.00 76.62 146 ARG A N 1
ATOM 1170 C CA . ARG A 1 146 ? -20.628 -10.038 26.113 1.00 76.62 146 ARG A CA 1
ATOM 1171 C C . ARG A 1 146 ? -20.861 -10.316 27.595 1.00 76.62 146 ARG A C 1
ATOM 1173 O O . ARG A 1 146 ? -21.981 -10.215 28.074 1.00 76.62 146 ARG A O 1
ATOM 1180 N N . GLN A 1 147 ? -19.797 -10.601 28.348 1.00 79.00 147 GLN A N 1
ATOM 1181 C CA . GLN A 1 147 ? -19.889 -10.904 29.781 1.00 79.00 147 GLN A CA 1
ATOM 1182 C C . GLN A 1 147 ? -20.360 -9.705 30.605 1.00 79.00 147 GLN A C 1
ATOM 1184 O O . GLN A 1 147 ? -21.075 -9.870 31.590 1.00 79.00 147 GLN A O 1
ATOM 1189 N N . THR A 1 148 ? -19.940 -8.499 30.223 1.00 81.31 148 THR A N 1
ATOM 1190 C CA . THR A 1 148 ? -20.321 -7.263 30.919 1.00 81.31 148 THR A CA 1
ATOM 1191 C C . THR A 1 148 ? -21.482 -6.536 30.249 1.00 81.31 148 THR A C 1
ATOM 1193 O O . THR A 1 148 ? -22.029 -5.610 30.843 1.00 81.31 148 THR A O 1
ATOM 1196 N N . GLY A 1 149 ? -21.855 -6.928 29.027 1.00 79.00 149 GLY A N 1
ATOM 1197 C CA . GLY A 1 149 ? -22.847 -6.224 28.220 1.00 79.00 149 GLY A CA 1
ATOM 1198 C C . GLY A 1 149 ? -22.411 -4.800 27.872 1.00 79.00 149 GLY A C 1
ATOM 1199 O O . GLY A 1 149 ? -23.253 -3.914 27.781 1.00 79.00 149 GLY A O 1
ATOM 1200 N N . MET A 1 150 ? -21.107 -4.537 27.721 1.00 83.38 150 MET A N 1
ATOM 1201 C CA . MET A 1 150 ? -20.562 -3.189 27.491 1.00 83.38 150 MET A CA 1
ATOM 1202 C C . MET A 1 150 ? -19.994 -3.015 26.078 1.00 83.38 150 MET A C 1
ATOM 1204 O O . MET A 1 150 ? -19.315 -3.892 25.547 1.00 83.38 150 MET A O 1
ATOM 1208 N N . VAL A 1 151 ? -20.214 -1.834 25.493 1.00 85.56 151 VAL A N 1
ATOM 1209 C CA . VAL A 1 151 ? -19.593 -1.366 24.244 1.00 85.56 151 VAL A CA 1
ATOM 1210 C C . VAL A 1 151 ? -18.638 -0.244 24.562 1.00 85.56 151 VAL A C 1
ATOM 1212 O O . VAL A 1 151 ? -19.059 0.832 24.990 1.00 85.56 151 VAL A O 1
ATOM 1215 N N . THR A 1 152 ? -17.363 -0.463 24.277 1.00 86.56 152 THR A N 1
ATOM 1216 C CA . THR A 1 152 ? -16.316 0.535 24.472 1.00 86.56 152 THR A CA 1
ATOM 1217 C C . THR A 1 152 ? -15.834 1.051 23.127 1.00 86.56 152 THR A C 1
ATOM 1219 O O . THR A 1 152 ? -15.310 0.303 22.306 1.00 86.56 152 THR A O 1
ATOM 1222 N N . LEU A 1 153 ? -15.985 2.353 22.897 1.00 85.12 153 LEU A N 1
ATOM 1223 C CA . LEU A 1 153 ? -15.462 3.060 21.730 1.00 85.12 153 LEU A CA 1
ATOM 1224 C C . LEU A 1 153 ? -14.076 3.622 22.036 1.00 85.12 153 LEU A C 1
ATOM 1226 O O . LEU A 1 153 ? -13.873 4.277 23.062 1.00 85.12 153 LEU A O 1
ATOM 1230 N N . PHE A 1 154 ? -13.136 3.460 21.108 1.00 84.38 154 PHE A N 1
ATOM 1231 C CA . PHE A 1 154 ? -11.753 3.905 21.281 1.00 84.38 154 PHE A CA 1
ATOM 1232 C C . PHE A 1 154 ? -11.427 5.139 20.423 1.00 84.38 154 PHE A C 1
ATOM 1234 O O . PHE A 1 154 ? -11.790 5.266 19.248 1.00 84.38 154 PHE A O 1
ATOM 1241 N N . LYS A 1 155 ? -10.693 6.092 21.006 1.00 81.94 155 LYS A N 1
ATOM 1242 C CA . LYS A 1 155 ? -10.087 7.234 20.303 1.00 81.94 155 LYS A CA 1
ATOM 1243 C C . LYS A 1 155 ? -8.673 6.869 19.824 1.00 81.94 155 LYS A C 1
ATOM 1245 O O . LYS A 1 155 ? -8.178 5.762 20.003 1.00 81.94 155 LYS A O 1
ATOM 1250 N N . LYS A 1 156 ? -8.013 7.805 19.134 1.00 74.56 156 LYS A N 1
ATOM 1251 C CA . LYS A 1 156 ? -6.618 7.678 18.683 1.00 74.56 156 LYS A CA 1
ATOM 1252 C C . LYS A 1 156 ? -5.714 7.276 19.860 1.00 74.56 156 LYS A C 1
ATOM 1254 O O . LYS A 1 156 ? -5.786 7.900 20.915 1.00 74.56 156 LYS A O 1
ATOM 1259 N N . GLY A 1 157 ? -4.870 6.265 19.647 1.00 73.00 157 GLY A N 1
ATOM 1260 C CA . GLY A 1 157 ? -3.954 5.740 20.664 1.00 73.00 157 GLY A CA 1
ATOM 1261 C C . GLY A 1 157 ? -4.591 4.757 21.649 1.00 73.00 157 GLY A C 1
ATOM 1262 O O . GLY A 1 157 ? -4.136 4.698 22.782 1.00 73.00 157 GLY A O 1
ATOM 1263 N N . ASN A 1 158 ? -5.648 4.040 21.242 1.00 76.50 158 ASN A N 1
ATOM 1264 C CA . ASN A 1 158 ? -6.359 3.043 22.057 1.00 76.50 158 ASN A CA 1
ATOM 1265 C C . ASN A 1 158 ? -6.849 3.567 23.419 1.00 76.50 158 ASN A C 1
ATOM 1267 O O . ASN A 1 158 ? -7.025 2.802 24.358 1.00 76.50 158 ASN A O 1
ATOM 1271 N N . LYS A 1 159 ? -7.102 4.877 23.524 1.00 83.38 159 LYS A N 1
ATOM 1272 C CA . LYS A 1 159 ? -7.726 5.466 24.711 1.00 83.38 159 LYS A CA 1
ATOM 1273 C C . LYS A 1 159 ? -9.234 5.301 24.629 1.00 83.38 159 LYS A C 1
ATOM 1275 O O . LYS A 1 159 ? -9.826 5.641 23.603 1.00 83.38 159 LYS A O 1
ATOM 1280 N N . GLU A 1 160 ? -9.842 4.826 25.702 1.00 85.75 160 GLU A N 1
ATOM 1281 C CA . GLU A 1 160 ? -11.292 4.711 25.815 1.00 85.75 160 GLU A CA 1
ATOM 1282 C C . GLU A 1 160 ? -11.928 6.100 25.706 1.00 85.75 160 GLU A C 1
ATOM 1284 O O . GLU A 1 160 ? -11.505 7.061 26.350 1.00 85.75 160 GLU A O 1
ATOM 1289 N N . ARG A 1 161 ? -12.902 6.235 24.807 1.00 83.44 161 ARG A N 1
ATOM 1290 C CA . ARG A 1 161 ? -13.664 7.472 24.620 1.00 83.44 161 ARG A CA 1
ATOM 1291 C C . ARG A 1 161 ? -14.970 7.425 25.395 1.00 83.44 161 ARG A C 1
ATOM 1293 O O . ARG A 1 161 ? -15.407 8.448 25.908 1.00 83.44 161 ARG A O 1
ATOM 1300 N N . PHE A 1 162 ? -15.619 6.270 25.360 1.00 83.50 162 PHE A N 1
ATOM 1301 C CA . PHE A 1 162 ? -16.980 6.076 25.828 1.00 83.50 162 PHE A CA 1
ATOM 1302 C C . PHE A 1 162 ? -17.200 4.582 26.036 1.00 83.50 162 PHE A C 1
ATOM 1304 O O . PHE A 1 162 ? -16.864 3.811 25.138 1.00 83.50 162 PHE A O 1
ATOM 1311 N N . SER A 1 163 ? -17.746 4.189 27.183 1.00 85.94 163 SER A N 1
ATOM 1312 C CA . SER A 1 163 ? -18.146 2.809 27.452 1.00 85.94 163 SER A CA 1
ATOM 1313 C C . SER A 1 163 ? -19.566 2.809 27.984 1.00 85.94 163 SER A C 1
ATOM 1315 O O . SER A 1 163 ? -19.841 3.467 28.986 1.00 85.94 163 SER A O 1
ATOM 1317 N N . HIS A 1 164 ? -20.475 2.151 27.272 1.00 82.56 164 HIS A N 1
ATOM 1318 C CA . HIS A 1 164 ? -21.894 2.132 27.608 1.00 82.56 164 HIS A CA 1
ATOM 1319 C C . HIS A 1 164 ? -22.451 0.720 27.541 1.00 82.56 164 HIS A C 1
ATOM 1321 O O . HIS A 1 164 ? -22.003 -0.054 26.694 1.00 82.56 164 HIS A O 1
ATOM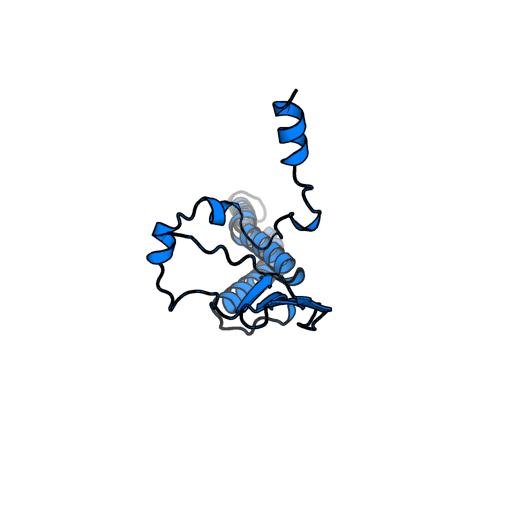 1327 N N . PRO A 1 165 ? -23.438 0.393 28.390 1.00 82.44 165 PRO A N 1
ATOM 1328 C CA . PRO A 1 165 ? -24.102 -0.889 28.297 1.00 82.44 165 PRO A CA 1
ATOM 1329 C C . PRO A 1 165 ? -24.820 -0.976 26.948 1.00 82.44 165 PRO A C 1
ATOM 1331 O O . PRO A 1 165 ? -25.582 -0.072 26.592 1.00 82.44 165 PRO A O 1
ATOM 1334 N N . PHE A 1 166 ? -24.577 -2.043 26.192 1.00 71.38 166 PHE A N 1
ATOM 1335 C CA . PHE A 1 166 ? -25.493 -2.448 25.139 1.00 71.38 166 PHE A CA 1
ATOM 1336 C C . PHE A 1 166 ? -26.389 -3.545 25.671 1.00 71.38 166 PHE A C 1
ATOM 1338 O O . PHE A 1 166 ? -25.951 -4.510 26.287 1.00 71.38 166 PHE A O 1
ATOM 1345 N N . ILE A 1 167 ? -27.674 -3.374 25.407 1.00 61.94 167 ILE A N 1
ATOM 1346 C CA . ILE A 1 167 ? -28.650 -4.415 25.652 1.00 61.94 167 ILE A CA 1
ATOM 1347 C C . ILE A 1 167 ? -28.529 -5.359 24.463 1.00 61.94 167 ILE A C 1
ATOM 1349 O O . ILE A 1 167 ? -28.983 -5.050 23.360 1.00 61.94 167 ILE A O 1
ATOM 1353 N N . GLU A 1 168 ? -27.829 -6.466 24.674 1.00 58.28 168 GLU A N 1
ATOM 1354 C CA . GLU A 1 168 ? -27.823 -7.579 23.741 1.00 58.28 168 GLU A CA 1
ATOM 1355 C C . GLU A 1 168 ? -29.253 -8.146 23.727 1.00 58.28 168 GLU A C 1
ATOM 1357 O O . GLU A 1 168 ? -29.800 -8.522 24.765 1.00 58.28 168 GLU A O 1
ATOM 1362 N N . PHE A 1 169 ? -29.916 -8.120 22.568 1.00 51.50 169 PHE A N 1
ATOM 1363 C CA . PHE A 1 169 ? -31.123 -8.917 22.398 1.00 51.50 169 PHE A CA 1
ATOM 1364 C C . PHE A 1 169 ? -30.633 -10.352 22.276 1.00 51.50 169 PHE A C 1
ATOM 1366 O O . PHE A 1 169 ? -30.242 -10.766 21.184 1.00 51.50 169 PHE A O 1
ATOM 1373 N N . ASP A 1 170 ? -30.602 -11.082 23.391 1.00 48.81 170 ASP A N 1
ATOM 1374 C CA . ASP A 1 170 ? -30.490 -12.535 23.356 1.00 48.81 170 ASP A CA 1
ATOM 1375 C C . ASP A 1 170 ? -31.661 -13.032 22.507 1.00 48.81 170 ASP A C 1
ATOM 1377 O O . ASP A 1 170 ? -32.809 -13.129 22.950 1.00 48.81 170 ASP A O 1
ATOM 1381 N N . CYS A 1 171 ? -31.384 -13.278 21.230 1.00 49.78 171 CYS A N 1
ATOM 1382 C CA . CYS A 1 171 ? -32.275 -14.012 20.362 1.00 49.78 171 CYS A CA 1
ATOM 1383 C C . CYS A 1 171 ? -32.260 -15.444 20.885 1.00 49.78 171 CYS A C 1
ATOM 1385 O O . CYS A 1 171 ? -31.507 -16.286 20.400 1.00 49.78 171 CYS A O 1
ATOM 1387 N N . VAL A 1 172 ? -33.073 -15.712 21.907 1.00 43.09 172 VAL A N 1
ATOM 1388 C CA . VAL A 1 172 ? -33.433 -17.073 22.272 1.00 43.09 172 VAL A CA 1
ATOM 1389 C C . VAL A 1 172 ? -34.121 -17.643 21.038 1.00 43.09 172 VAL A C 1
ATOM 1391 O O . VAL A 1 172 ? -35.270 -17.311 20.741 1.00 43.09 172 VAL A O 1
ATOM 1394 N N . LEU A 1 173 ? -3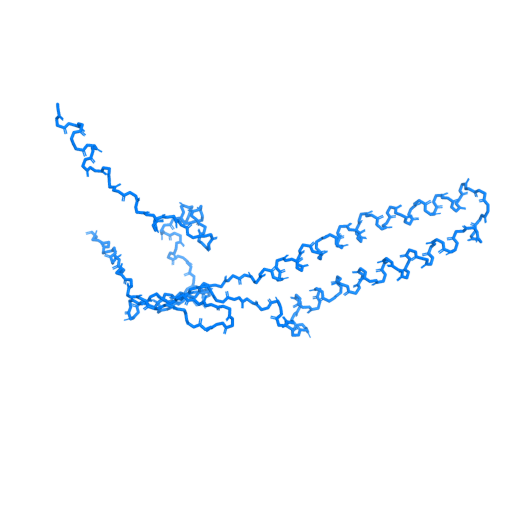3.390 -18.454 20.275 1.00 41.97 173 LEU A N 1
ATOM 1395 C CA . LEU A 1 173 ? -33.975 -19.347 19.288 1.00 41.97 173 LEU A CA 1
ATOM 1396 C C . LEU A 1 173 ? -34.805 -20.347 20.090 1.00 41.97 173 LEU A C 1
ATOM 1398 O O . LEU A 1 173 ? -34.300 -21.372 20.538 1.00 41.97 173 LEU A O 1
ATOM 1402 N N . MET A 1 174 ? -36.062 -19.991 20.359 1.00 34.69 174 MET A N 1
ATOM 1403 C CA . MET A 1 174 ? -37.028 -20.960 20.851 1.00 34.69 174 MET A CA 1
ATOM 1404 C C . MET A 1 174 ? -37.185 -22.014 19.756 1.00 34.69 174 MET A C 1
ATOM 1406 O O . MET A 1 174 ? -37.618 -21.692 18.648 1.00 34.69 174 MET A O 1
ATOM 1410 N N . SER A 1 175 ? -36.730 -23.226 20.077 1.00 39.25 175 SER A N 1
ATOM 1411 C CA . SER A 1 175 ? -36.858 -24.441 19.270 1.00 39.25 175 SER A CA 1
ATOM 1412 C C . SER A 1 175 ? -38.313 -24.824 19.058 1.00 39.25 175 SER A C 1
ATOM 1414 O O . SER A 1 175 ? -39.049 -24.783 20.074 1.00 39.25 175 SER A O 1
#

Organism: Vibrio anguillarum (NCBI:txid55601)

Foldseek 3Di:
DVVVVVVVVVPPDCDPVVPDDPQDDPVVVVPDDPVNVVVDDPVPDPDDPFKDWGWDWFPLLVVLVVVLVVLVCCQPPVLVVQVVVLVCCQVPHPDHCVVCVVVVVCCCPVPVVVSCVSNVVVVCVVVVNDDQDPNGDIDTQWMQGPVQQKIFGADPPRHTDDIDHHDPPPPPPPD

Sequence (175 aa):
AQGFLRRVLTKGQVFPFTKANETISLALARETEPSAMQSYNQDNLFWDEKDLNSEALSGWSQFYFIIVGMVKVSLILVLPLAYFLIFIGLIFGSGGWSARSETFYGLTLYITFPFLLIYGHFKLVSAGHLFLAPFLKSKRVYSLNRQTGMVTLFKKGNKERFSHPFIEFDCVLMS